Protein AF-A0AAU3DXF5-F1 (afdb_monomer_lite)

Sequence (104 aa):
MSRGSPRHRRPDEQLVEALVPTPLPVASPEPAPLPTLPAPAARSGDGVLFDVARPDAVGRVTARALLRALGWTPGLALHVDVVTGAILITPAADGAYVVGSREE

pLDDT: mean 78.21, std 16.46, range [35.78, 95.75]

Foldseek 3Di:
DDDDDDDDPDPDDDPPPPPDPDDDDDPDDDDDDDDDDPDPPPPPPPDDDDDDFDADPVRDTDDPVVCVSVVADWFFAWAWDDDDPDIDIDGDPPHPDTDHDDDD

Radius of gyration: 35.1 Å; chains: 1; bounding box: 36×97×60 Å

Structure (mmCIF, N/CA/C/O backbone):
data_AF-A0AAU3DXF5-F1
#
_entry.id   AF-A0AAU3DXF5-F1
#
loop_
_atom_site.group_PDB
_atom_site.id
_atom_site.type_symbol
_atom_site.label_atom_id
_atom_site.label_alt_id
_atom_site.label_comp_id
_atom_site.label_asym_id
_atom_site.label_entity_id
_atom_site.label_seq_id
_atom_site.pdbx_PDB_ins_code
_atom_site.Cartn_x
_atom_site.Cartn_y
_atom_site.Cartn_z
_atom_site.occupancy
_a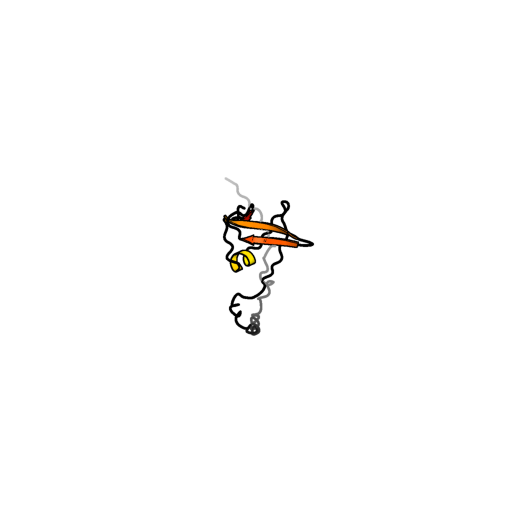tom_site.B_iso_or_equiv
_atom_site.auth_seq_id
_atom_site.auth_comp_id
_atom_site.auth_asym_id
_atom_site.auth_atom_id
_atom_site.pdbx_PDB_model_num
ATOM 1 N N . MET A 1 1 ? 23.115 82.810 44.454 1.00 39.12 1 MET A N 1
ATOM 2 C CA . MET A 1 1 ? 22.697 83.007 43.049 1.00 39.12 1 MET A CA 1
ATOM 3 C C . MET A 1 1 ? 21.654 81.940 42.728 1.00 39.12 1 MET A C 1
ATOM 5 O O . MET A 1 1 ? 21.869 80.790 43.073 1.00 39.12 1 MET A O 1
ATOM 9 N N . SER A 1 2 ? 20.499 82.360 42.207 1.00 43.28 2 SER A N 1
ATOM 10 C CA . SER A 1 2 ? 19.314 81.552 41.843 1.00 43.28 2 SER A CA 1
ATOM 11 C C . SER A 1 2 ? 19.686 80.461 40.803 1.00 43.28 2 SER A C 1
ATOM 13 O O . SER A 1 2 ? 20.616 80.692 40.038 1.00 43.28 2 SER A O 1
ATOM 15 N N . ARG A 1 3 ? 19.056 79.280 40.676 1.00 44.41 3 ARG A N 1
ATOM 16 C CA . ARG A 1 3 ? 17.657 79.024 40.271 1.00 44.41 3 ARG A CA 1
ATOM 17 C C . ARG A 1 3 ? 17.325 77.525 40.405 1.00 44.41 3 ARG A C 1
ATOM 19 O O . ARG A 1 3 ? 18.164 76.690 40.090 1.00 44.41 3 ARG A O 1
ATOM 26 N N . GLY A 1 4 ? 16.073 77.205 40.736 1.00 35.78 4 GLY A N 1
ATOM 27 C CA . GLY A 1 4 ? 15.506 75.857 40.620 1.00 35.78 4 GLY A CA 1
ATOM 28 C C . GLY A 1 4 ? 14.064 75.802 41.123 1.00 35.78 4 GLY A C 1
ATOM 29 O O . GLY A 1 4 ? 13.805 75.245 42.181 1.00 35.78 4 GLY A O 1
ATOM 30 N N . SER A 1 5 ? 13.136 76.458 40.420 1.00 53.75 5 SER A N 1
ATOM 31 C CA . SER A 1 5 ? 11.710 76.463 40.775 1.00 53.75 5 SER A CA 1
ATOM 32 C C . SER A 1 5 ? 11.064 75.072 40.634 1.00 53.75 5 SER A C 1
ATOM 34 O O . SER A 1 5 ? 11.461 74.304 39.756 1.00 53.75 5 SER A O 1
ATOM 36 N N . PRO A 1 6 ? 10.026 74.773 41.439 1.00 54.72 6 PRO A N 1
ATOM 37 C CA . PRO A 1 6 ? 9.328 73.491 41.467 1.00 54.72 6 PRO A CA 1
ATOM 38 C C . PRO A 1 6 ? 8.272 73.420 40.359 1.00 54.72 6 PRO A C 1
ATOM 40 O O . PRO A 1 6 ? 7.598 74.416 40.094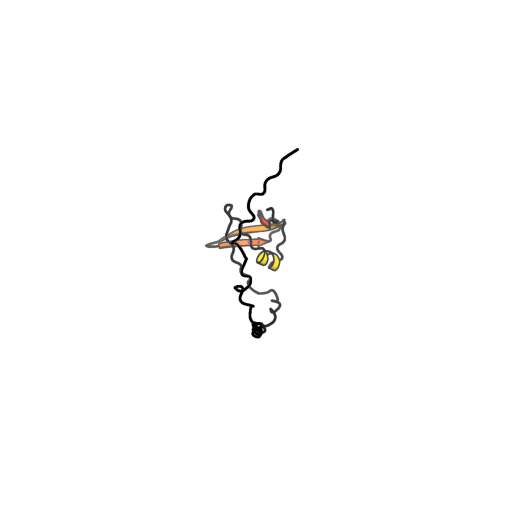 1.00 54.72 6 PRO A O 1
ATOM 43 N N . ARG A 1 7 ? 8.066 72.251 39.737 1.00 45.28 7 ARG A N 1
ATOM 44 C CA . ARG A 1 7 ? 6.880 72.002 38.898 1.00 45.28 7 ARG A CA 1
ATOM 45 C C . ARG A 1 7 ? 6.303 70.604 39.123 1.00 45.28 7 ARG A C 1
ATOM 47 O O . ARG A 1 7 ? 6.827 69.606 38.654 1.00 45.28 7 ARG A O 1
ATOM 54 N N . HIS A 1 8 ? 5.188 70.635 39.850 1.00 49.66 8 HIS A N 1
ATOM 55 C CA . HIS A 1 8 ? 4.000 69.789 39.754 1.00 49.66 8 HIS A CA 1
ATOM 56 C C . HIS A 1 8 ? 4.152 68.277 39.931 1.00 49.66 8 HIS A C 1
ATOM 58 O O . HIS A 1 8 ? 4.096 67.502 38.982 1.00 49.66 8 HIS A O 1
ATOM 64 N N . ARG A 1 9 ? 4.135 67.856 41.200 1.00 52.53 9 ARG A N 1
ATOM 65 C CA . ARG A 1 9 ? 3.511 66.584 41.576 1.00 52.53 9 ARG A CA 1
ATOM 66 C C . ARG A 1 9 ? 2.014 66.724 41.272 1.00 52.53 9 ARG A C 1
ATOM 68 O O . ARG A 1 9 ? 1.327 67.460 41.978 1.00 52.53 9 ARG A O 1
ATOM 75 N N . ARG A 1 10 ? 1.541 66.117 40.181 1.00 55.91 10 ARG A N 1
ATOM 76 C CA . ARG A 1 10 ? 0.102 65.963 39.936 1.00 55.91 10 ARG A CA 1
ATOM 77 C C . ARG A 1 10 ? -0.477 65.139 41.097 1.00 55.91 10 ARG A C 1
ATOM 79 O O . ARG A 1 10 ? 0.033 64.043 41.335 1.00 55.91 10 ARG A O 1
ATOM 86 N N . PRO A 1 11 ? -1.459 65.651 41.853 1.00 56.66 11 PRO A N 1
ATOM 87 C CA . PRO A 1 11 ? -2.398 64.773 42.533 1.00 56.66 11 PRO A CA 1
ATOM 88 C C . PRO A 1 11 ? -3.272 64.118 41.446 1.00 56.66 11 PRO A C 1
ATOM 90 O O . PRO A 1 11 ? -3.363 64.666 40.354 1.00 56.66 11 PRO A O 1
ATOM 93 N N . ASP A 1 12 ? -3.882 62.969 41.726 1.00 59.31 12 ASP A N 1
ATOM 94 C CA . ASP A 1 12 ? -5.010 62.382 40.961 1.00 59.31 12 ASP A CA 1
ATOM 95 C C . ASP A 1 12 ? -4.796 61.067 40.200 1.00 59.31 12 ASP A C 1
ATOM 97 O O . ASP A 1 12 ? -5.674 60.669 39.447 1.00 59.31 12 ASP A O 1
ATOM 101 N N . GLU A 1 13 ? -3.753 60.284 40.485 1.00 58.28 13 GLU A N 1
ATOM 102 C CA . GLU A 1 13 ? -3.781 58.847 40.152 1.00 58.28 13 GLU A CA 1
ATOM 103 C C . GLU A 1 13 ? -3.281 58.017 41.342 1.00 58.28 13 GLU A C 1
ATOM 105 O O . GLU A 1 13 ? -2.113 57.647 41.437 1.00 58.28 13 GLU A O 1
ATOM 110 N N . GLN A 1 14 ? -4.174 57.757 42.303 1.00 62.03 14 GLN A N 1
ATOM 111 C CA . GLN A 1 14 ? -3.991 56.661 43.256 1.00 62.03 14 GLN A CA 1
ATOM 112 C C . GLN A 1 14 ? -4.628 55.413 42.648 1.00 62.03 14 GLN A C 1
ATOM 114 O O . GLN A 1 14 ? -5.843 55.359 42.463 1.00 62.03 14 GLN A O 1
ATOM 119 N N . LEU A 1 15 ? -3.800 54.422 42.319 1.00 60.09 15 LEU A N 1
ATOM 120 C CA . LEU A 1 15 ? -4.256 53.103 41.902 1.00 60.09 15 LEU A CA 1
ATOM 121 C C . LEU A 1 15 ? -5.072 52.499 43.056 1.00 60.09 15 LEU A C 1
ATOM 123 O O . LEU A 1 15 ? -4.524 52.163 44.104 1.00 60.09 15 LEU A O 1
ATOM 127 N N . VAL A 1 16 ? -6.389 52.398 42.890 1.00 59.72 16 VAL A N 1
ATOM 128 C CA . VAL A 1 16 ? -7.245 51.690 43.843 1.00 59.72 16 VAL A CA 1
ATOM 129 C C . VAL A 1 16 ? -7.018 50.194 43.621 1.00 59.72 16 VAL A C 1
ATOM 131 O O . VAL A 1 16 ? -7.646 49.584 42.763 1.00 59.72 16 VAL A O 1
ATOM 134 N N . GLU A 1 17 ? -6.110 49.597 44.396 1.00 56.78 17 GLU A N 1
ATOM 135 C CA . GLU A 1 17 ? -5.846 48.143 44.409 1.00 56.78 17 GLU A CA 1
ATOM 136 C C . GLU A 1 17 ? -7.092 47.302 44.767 1.00 56.78 17 GLU A C 1
ATOM 138 O O . GLU A 1 17 ? -7.118 46.093 44.557 1.00 56.78 17 GLU A O 1
ATOM 143 N N . ALA A 1 18 ? -8.154 47.935 45.276 1.00 63.06 18 ALA A N 1
ATOM 144 C CA . ALA A 1 18 ? -9.328 47.283 45.851 1.00 63.06 18 ALA A CA 1
ATOM 145 C C . ALA A 1 18 ? -10.318 46.656 44.842 1.00 63.06 18 ALA A C 1
ATOM 147 O O . ALA A 1 18 ? -11.407 46.255 45.248 1.00 63.06 18 ALA A O 1
ATOM 148 N N . LEU A 1 19 ? -9.990 46.574 43.547 1.00 58.72 19 LEU A N 1
ATOM 149 C CA . LEU A 1 19 ? -10.907 46.065 42.513 1.00 58.72 19 LEU A CA 1
ATOM 150 C C . LEU A 1 19 ? -10.468 44.761 41.840 1.00 58.72 19 LEU A C 1
ATOM 152 O O . LEU A 1 19 ? -11.133 44.334 40.899 1.00 58.72 19 LEU A O 1
ATOM 156 N N . VAL A 1 20 ? -9.405 44.099 42.302 1.00 63.97 20 VAL A N 1
ATOM 157 C CA . VAL A 1 20 ? -9.108 42.732 41.845 1.00 63.97 20 VAL A CA 1
ATOM 158 C C . VAL A 1 20 ? -9.856 41.761 42.760 1.00 63.97 20 VAL A C 1
ATOM 160 O O . VAL A 1 20 ? -9.484 41.639 43.928 1.00 63.97 20 VAL A O 1
ATOM 163 N N . PRO A 1 21 ? -10.920 41.077 42.294 1.00 65.88 21 PRO A N 1
ATOM 164 C CA . PRO A 1 21 ? -11.601 40.085 43.110 1.00 65.88 21 PRO A CA 1
ATOM 165 C C . PRO A 1 21 ? -10.604 38.982 43.450 1.00 65.88 21 PRO A C 1
ATOM 167 O O . PRO A 1 21 ? -10.008 38.392 42.547 1.00 65.88 21 PRO A O 1
ATOM 170 N N . THR A 1 22 ? -10.418 38.698 44.737 1.00 72.56 22 THR A N 1
ATOM 171 C CA . THR A 1 22 ? -9.636 37.539 45.167 1.00 72.56 22 THR A CA 1
ATOM 172 C C . THR A 1 22 ? -10.286 36.291 44.569 1.00 72.56 22 THR A C 1
ATOM 174 O O . THR A 1 22 ? -11.451 36.023 44.882 1.00 72.56 22 THR A O 1
ATOM 177 N N . PRO A 1 23 ? -9.595 35.533 43.698 1.00 66.81 23 PRO A N 1
ATOM 178 C CA . PRO A 1 23 ? -10.159 34.314 43.146 1.00 66.81 23 PRO A CA 1
ATOM 179 C C . PRO A 1 23 ? -10.467 33.361 44.301 1.00 66.81 23 PRO A C 1
ATOM 181 O O . PRO A 1 23 ? -9.587 33.005 45.087 1.00 66.81 23 PRO A O 1
ATOM 184 N N . LEU A 1 24 ? -11.741 32.987 44.429 1.00 76.38 24 LEU A N 1
ATOM 185 C CA . LEU A 1 24 ? -12.156 31.979 45.392 1.00 76.38 24 LEU A CA 1
ATOM 186 C C . LEU A 1 24 ? -11.488 30.649 45.015 1.00 76.38 24 LEU A C 1
ATOM 188 O O . LEU A 1 24 ? -11.419 30.334 43.824 1.00 76.38 24 LEU A O 1
ATOM 192 N N . PRO A 1 25 ? -11.009 29.855 45.988 1.00 74.62 25 PRO A N 1
ATOM 193 C CA . PRO A 1 25 ? -10.466 28.536 45.705 1.00 74.62 25 PRO A CA 1
ATOM 194 C C . PRO A 1 25 ? -11.558 27.668 45.070 1.00 74.62 25 PRO A C 1
ATOM 196 O O . PRO A 1 25 ? -12.486 27.228 45.745 1.00 74.62 25 PRO A O 1
ATOM 199 N N . VAL A 1 26 ? -11.470 27.439 43.761 1.00 73.75 26 VAL A N 1
ATOM 200 C CA . VAL A 1 26 ? -12.313 26.459 43.075 1.00 73.75 26 VAL A CA 1
ATOM 201 C C . VAL A 1 26 ? -11.594 25.122 43.185 1.00 73.75 26 VAL A C 1
ATOM 203 O O . VAL A 1 26 ? -10.466 24.983 42.710 1.00 73.75 26 VAL A O 1
ATOM 206 N N . ALA A 1 27 ? -12.216 24.145 43.846 1.00 77.94 27 ALA A N 1
ATOM 207 C CA . ALA A 1 27 ? -11.700 22.782 43.850 1.00 77.94 27 ALA A CA 1
ATOM 208 C C . ALA A 1 27 ? -11.612 22.287 42.399 1.00 77.94 27 ALA A C 1
ATOM 210 O O . ALA A 1 27 ? -12.581 22.408 41.646 1.00 77.94 27 ALA A O 1
ATOM 211 N N . SER A 1 28 ? -10.455 21.752 41.995 1.00 79.50 28 SER A N 1
ATOM 212 C CA . SER A 1 28 ? -10.361 21.091 40.691 1.00 79.50 28 SER A CA 1
ATOM 213 C C . SER A 1 28 ? -11.339 19.916 40.669 1.00 79.50 28 SER A C 1
ATOM 215 O O . SER A 1 28 ? -11.325 19.122 41.613 1.00 79.50 28 SER A O 1
ATOM 217 N N . PRO A 1 29 ? -12.190 19.797 39.635 1.00 79.75 29 PRO A N 1
ATOM 218 C CA . PRO A 1 29 ? -13.070 18.648 39.508 1.00 79.75 29 PRO A CA 1
ATOM 219 C C . PRO A 1 29 ? -12.231 17.371 39.407 1.00 79.75 29 PRO A C 1
ATOM 221 O O . PRO A 1 29 ? -11.207 17.342 38.719 1.00 79.75 29 PRO A O 1
ATOM 224 N N . GLU A 1 30 ? -12.661 16.323 40.107 1.00 84.12 30 GLU A N 1
ATOM 225 C CA . GLU A 1 30 ? -12.015 15.016 40.034 1.00 84.12 30 GLU A CA 1
ATOM 226 C C . GLU A 1 30 ? -12.131 14.467 38.599 1.00 84.12 30 GLU A C 1
ATOM 228 O O . GLU A 1 30 ? -13.231 14.475 38.031 1.00 84.12 30 GLU A O 1
ATOM 233 N N . PRO A 1 31 ? -11.023 14.025 37.973 1.00 82.00 31 PRO A N 1
ATOM 234 C CA . PRO A 1 31 ? -11.069 13.436 36.643 1.00 82.00 31 PRO A CA 1
ATOM 235 C C . PRO A 1 31 ? -11.986 12.211 36.627 1.00 82.00 31 PRO A C 1
ATOM 237 O O . PRO A 1 31 ? -11.816 11.290 37.423 1.00 82.00 31 PRO A O 1
ATOM 240 N N . ALA A 1 32 ? -12.942 12.178 35.696 1.00 86.69 32 ALA A N 1
ATOM 241 C CA . ALA A 1 32 ? -13.793 11.008 35.518 1.00 86.69 32 ALA A CA 1
ATOM 242 C C . ALA A 1 32 ? -12.938 9.773 35.161 1.00 86.69 32 ALA A C 1
ATOM 244 O O . ALA A 1 32 ? -11.998 9.891 34.365 1.00 86.69 32 ALA A O 1
ATOM 245 N N . PRO A 1 33 ? -13.255 8.586 35.708 1.00 86.12 33 PRO A N 1
ATOM 246 C CA . PRO A 1 33 ? -12.519 7.370 35.397 1.00 86.12 33 PRO A CA 1
ATOM 247 C C . PRO A 1 33 ? -12.637 7.046 33.905 1.00 86.12 33 PRO A C 1
ATOM 249 O O . PRO A 1 33 ? -13.735 6.936 33.356 1.00 86.12 33 PRO A O 1
ATOM 252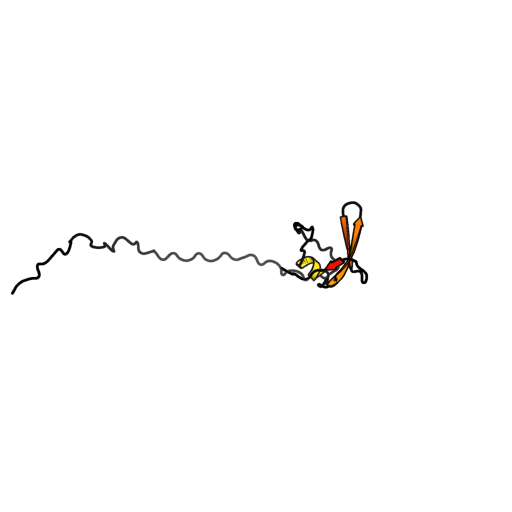 N N . LEU A 1 34 ? -11.488 6.896 33.243 1.00 87.75 34 LEU A N 1
ATOM 253 C CA . LEU A 1 34 ? -11.428 6.494 31.842 1.00 87.75 34 LEU A CA 1
ATOM 254 C C . LEU A 1 34 ? -11.770 5.002 31.716 1.00 87.75 34 LEU A C 1
ATOM 256 O O . LEU A 1 34 ? -11.271 4.198 32.508 1.00 87.75 34 LEU A O 1
ATOM 260 N N . PRO A 1 35 ? -12.579 4.597 30.722 1.00 86.00 35 PRO A N 1
ATOM 261 C CA . PRO A 1 35 ? -12.823 3.187 30.471 1.00 86.00 35 PRO A CA 1
ATOM 262 C C . PRO A 1 35 ? -11.520 2.499 30.052 1.00 86.00 35 PRO A C 1
ATOM 264 O O . PRO A 1 35 ? -10.810 2.962 29.156 1.00 86.00 35 PRO A O 1
ATOM 267 N N . THR A 1 36 ? -11.219 1.364 30.680 1.00 85.81 36 THR A N 1
ATOM 268 C CA . THR A 1 36 ? -10.086 0.525 30.287 1.00 85.81 36 THR A CA 1
ATOM 269 C C . THR A 1 36 ? -10.395 -0.125 28.945 1.00 85.81 36 THR A C 1
ATOM 271 O O . THR A 1 36 ? -11.241 -1.015 28.853 1.00 85.81 36 THR A O 1
ATOM 274 N N . LEU A 1 37 ? -9.708 0.317 27.892 1.00 82.50 37 LEU A N 1
ATOM 275 C CA . LEU A 1 37 ? -9.755 -0.359 26.602 1.00 82.50 37 LEU A CA 1
ATOM 276 C C . LEU A 1 37 ? -9.008 -1.699 26.698 1.00 82.50 37 LEU A C 1
ATOM 278 O O . LEU A 1 37 ? -7.961 -1.765 27.349 1.00 82.50 37 LEU A O 1
ATOM 282 N N . PRO A 1 38 ? -9.509 -2.767 26.053 1.00 81.75 38 PRO A N 1
ATOM 283 C CA . PRO A 1 38 ? -8.777 -4.022 25.975 1.00 81.75 38 PRO A CA 1
ATOM 284 C C . PRO A 1 38 ? -7.416 -3.790 25.314 1.00 81.75 38 PRO A C 1
ATOM 286 O O . PRO A 1 38 ? -7.291 -2.997 24.376 1.00 81.75 38 PRO A O 1
ATOM 289 N N . ALA A 1 39 ? -6.394 -4.493 25.807 1.00 79.19 39 ALA A N 1
ATOM 290 C CA . ALA A 1 39 ? -5.068 -4.443 25.210 1.00 79.19 39 ALA A CA 1
ATOM 291 C C . ALA A 1 39 ? -5.167 -4.794 23.713 1.00 79.19 39 ALA A C 1
ATOM 293 O O . ALA A 1 39 ? -5.875 -5.747 23.364 1.00 79.19 39 ALA A O 1
ATOM 294 N N . PRO A 1 40 ? -4.483 -4.057 22.820 1.00 71.75 40 PRO A N 1
ATOM 295 C CA . PRO A 1 40 ? -4.454 -4.401 21.408 1.00 71.75 40 PRO A CA 1
ATOM 296 C C . PRO A 1 40 ? -3.963 -5.840 21.255 1.00 71.75 40 PRO A C 1
ATOM 298 O O . PRO A 1 40 ? -2.841 -6.161 21.646 1.00 71.75 40 PRO A O 1
ATOM 301 N N . ALA A 1 41 ? -4.805 -6.718 20.710 1.00 72.19 41 ALA A N 1
ATOM 302 C CA . ALA A 1 41 ? -4.387 -8.079 20.417 1.00 72.19 41 ALA A CA 1
ATOM 303 C C . ALA A 1 41 ? -3.229 -8.028 19.411 1.00 72.19 41 ALA A C 1
ATOM 305 O O . ALA A 1 41 ? -3.335 -7.373 18.369 1.00 72.19 41 ALA A O 1
ATOM 306 N N . ALA A 1 42 ? -2.130 -8.722 19.716 1.00 61.31 42 ALA A N 1
ATOM 307 C CA . ALA A 1 42 ? -1.073 -8.964 18.748 1.00 61.31 42 ALA A CA 1
ATOM 308 C C . ALA A 1 42 ? -1.688 -9.747 17.580 1.00 61.31 42 ALA A C 1
ATOM 310 O O . ALA A 1 42 ? -2.029 -10.923 17.711 1.00 61.31 42 ALA A O 1
ATOM 311 N N . ARG A 1 43 ? -1.908 -9.070 16.451 1.00 61.22 43 ARG A N 1
ATOM 312 C CA . ARG A 1 43 ? -2.429 -9.701 15.239 1.00 61.22 43 ARG A CA 1
ATOM 313 C C . ARG A 1 43 ? -1.336 -10.618 14.696 1.00 61.22 43 ARG A C 1
ATOM 315 O O . ARG A 1 43 ? -0.373 -10.135 14.110 1.00 61.22 43 ARG A O 1
ATOM 322 N N . SER A 1 44 ? -1.465 -11.922 14.935 1.00 58.00 44 SER A N 1
ATOM 323 C CA . SER A 1 44 ? -0.675 -12.923 14.213 1.00 58.00 44 SER A CA 1
ATOM 324 C C . SER A 1 44 ? -1.063 -12.867 12.733 1.00 58.00 44 SER A C 1
ATOM 326 O O . SER A 1 44 ? -2.243 -12.771 12.391 1.00 58.00 44 SER A O 1
ATOM 328 N N . GLY A 1 45 ? -0.045 -12.776 11.884 1.00 62.00 45 GLY A N 1
ATOM 329 C CA . GLY A 1 45 ? -0.128 -12.222 10.537 1.00 62.00 45 GLY A CA 1
ATOM 330 C C . GLY A 1 45 ? -0.576 -13.193 9.455 1.00 62.00 45 GLY A C 1
ATOM 331 O O . GLY A 1 45 ? 0.243 -13.555 8.628 1.00 62.00 45 GLY A O 1
ATOM 332 N N . ASP A 1 46 ? -1.875 -13.493 9.413 1.00 62.06 46 ASP A N 1
ATOM 333 C CA . ASP A 1 46 ? -2.553 -14.087 8.239 1.00 62.06 46 ASP A CA 1
ATOM 334 C C . ASP A 1 46 ? -3.764 -13.244 7.775 1.00 62.06 46 ASP A C 1
ATOM 336 O O . ASP A 1 46 ? -4.600 -13.675 6.982 1.00 62.06 46 ASP A O 1
ATOM 340 N N . GLY A 1 47 ? -3.902 -12.024 8.301 1.00 73.25 47 GLY A N 1
ATOM 341 C CA . GLY A 1 47 ? -5.015 -11.127 7.994 1.00 73.25 47 GLY A CA 1
ATOM 342 C C . GLY A 1 47 ? -4.742 -10.202 6.807 1.00 73.25 47 GLY A C 1
ATOM 343 O O . GLY A 1 47 ? -3.610 -9.793 6.561 1.00 73.25 47 GLY A O 1
ATOM 344 N N . VAL A 1 48 ? -5.808 -9.794 6.117 1.00 82.44 48 VAL A N 1
ATOM 345 C CA . VAL A 1 48 ? -5.744 -8.720 5.116 1.00 82.44 48 VAL A CA 1
ATOM 346 C C . VAL A 1 48 ? -5.489 -7.387 5.820 1.00 82.44 48 VAL A C 1
ATOM 348 O O . VAL A 1 48 ? -6.226 -6.999 6.729 1.00 82.44 48 VAL A O 1
ATOM 351 N N . LEU A 1 49 ? -4.450 -6.675 5.387 1.00 86.56 49 LEU A N 1
ATOM 352 C CA . LEU A 1 49 ? -4.143 -5.320 5.834 1.00 86.56 49 LEU A CA 1
ATOM 353 C C . LEU A 1 49 ? -4.628 -4.320 4.784 1.00 86.56 49 LEU A C 1
ATOM 355 O O . LEU A 1 49 ? -4.392 -4.507 3.594 1.00 86.56 49 LEU A O 1
ATOM 359 N N . PHE A 1 50 ? -5.275 -3.246 5.228 1.00 89.38 50 PHE A N 1
ATOM 360 C CA . PHE A 1 50 ? -5.675 -2.138 4.366 1.00 89.38 50 PHE A CA 1
ATOM 361 C C . PHE A 1 50 ? -5.206 -0.815 4.969 1.00 89.38 50 PHE A C 1
ATOM 363 O O . PHE A 1 50 ? -5.130 -0.663 6.189 1.00 89.38 50 PHE A O 1
ATOM 370 N N . ASP A 1 51 ? -4.887 0.132 4.097 1.00 90.50 51 ASP A N 1
ATOM 371 C CA . ASP A 1 51 ? -4.523 1.503 4.439 1.00 90.50 51 ASP A CA 1
ATOM 372 C C . ASP A 1 51 ? -5.143 2.432 3.390 1.00 90.50 51 ASP A C 1
ATOM 374 O O . ASP A 1 51 ? -5.486 1.995 2.286 1.00 90.50 51 ASP A O 1
ATOM 378 N N . VAL A 1 52 ? -5.305 3.705 3.731 1.00 92.06 52 VAL A N 1
ATOM 379 C CA . VAL A 1 52 ? -5.827 4.725 2.821 1.00 92.06 52 VAL A CA 1
ATOM 380 C C . VAL A 1 52 ? -4.848 5.881 2.805 1.00 92.06 52 VAL A C 1
ATOM 382 O O . VAL A 1 52 ? -4.612 6.537 3.816 1.00 92.06 52 VAL A O 1
ATOM 385 N N . ALA A 1 53 ? -4.305 6.158 1.628 1.00 89.44 53 ALA A N 1
ATOM 386 C CA . ALA A 1 53 ? -3.379 7.252 1.420 1.00 89.44 53 ALA A CA 1
ATOM 387 C C . ALA A 1 53 ? -3.763 8.030 0.164 1.00 89.44 53 ALA A C 1
ATOM 389 O O . ALA A 1 53 ? -4.341 7.496 -0.784 1.00 89.44 53 ALA A O 1
ATOM 390 N N . ARG A 1 54 ? -3.438 9.321 0.172 1.00 91.75 54 ARG A N 1
ATOM 391 C CA . ARG A 1 54 ? -3.630 10.193 -0.980 1.00 91.75 54 ARG A CA 1
ATOM 392 C C . ARG A 1 54 ? -2.369 10.146 -1.849 1.00 91.75 54 ARG A C 1
ATOM 394 O O . ARG A 1 54 ? -1.289 10.371 -1.301 1.00 91.75 54 ARG A O 1
ATOM 401 N N . PRO A 1 55 ? -2.487 9.898 -3.163 1.00 91.38 55 PRO A N 1
ATOM 402 C CA . PRO A 1 55 ? -1.351 10.036 -4.057 1.00 91.38 55 PRO A CA 1
ATOM 403 C C . PRO A 1 55 ? -0.883 11.495 -4.119 1.00 91.38 55 PRO A C 1
ATOM 405 O O . PRO A 1 55 ? -1.701 12.423 -4.099 1.00 91.38 55 PRO A O 1
ATOM 408 N N . ASP A 1 56 ? 0.431 11.696 -4.179 1.00 90.25 56 ASP A N 1
ATOM 409 C CA . ASP A 1 56 ? 1.023 13.013 -4.406 1.00 90.25 56 ASP A CA 1
ATOM 410 C C . ASP A 1 56 ? 0.851 13.479 -5.867 1.00 90.25 56 ASP A C 1
ATOM 412 O O . ASP A 1 56 ? 0.265 12.788 -6.703 1.00 90.25 56 ASP A O 1
ATOM 416 N N . ALA A 1 57 ? 1.353 14.675 -6.186 1.00 91.50 57 ALA A N 1
ATOM 417 C CA . ALA A 1 57 ? 1.250 15.254 -7.530 1.00 91.50 57 ALA A CA 1
ATOM 418 C C . ALA A 1 57 ? 1.965 14.429 -8.618 1.00 91.50 57 ALA A C 1
ATOM 420 O O . ALA A 1 57 ? 1.669 14.591 -9.800 1.00 91.50 57 ALA A O 1
ATOM 421 N N . VAL A 1 58 ? 2.895 13.555 -8.226 1.00 88.56 58 VAL A N 1
ATOM 422 C CA . VAL A 1 58 ? 3.669 12.678 -9.113 1.00 88.56 58 VAL A CA 1
ATOM 423 C C . VAL A 1 58 ? 3.096 11.248 -9.098 1.00 88.56 58 VAL A C 1
ATOM 425 O O . VAL A 1 58 ? 3.628 10.354 -9.750 1.00 88.56 58 VAL A O 1
ATOM 428 N N . GLY A 1 59 ? 1.986 11.016 -8.388 1.00 87.44 59 GLY A N 1
ATOM 429 C CA . GLY A 1 59 ? 1.296 9.730 -8.313 1.00 87.44 59 GLY A CA 1
ATOM 430 C C . GLY A 1 59 ? 1.878 8.746 -7.294 1.00 87.44 59 GLY A C 1
ATOM 431 O O . GLY A 1 59 ? 1.487 7.578 -7.300 1.00 87.44 59 GLY A O 1
ATOM 432 N N . ARG A 1 60 ? 2.790 9.169 -6.408 1.00 89.00 60 ARG A N 1
ATOM 433 C CA . ARG A 1 60 ? 3.348 8.293 -5.363 1.00 89.00 60 ARG A CA 1
ATOM 434 C C . ARG A 1 60 ? 2.393 8.188 -4.184 1.00 89.00 60 ARG A C 1
ATOM 436 O O . ARG A 1 60 ? 1.762 9.165 -3.792 1.00 89.00 60 ARG A O 1
ATOM 443 N N . VAL A 1 61 ? 2.333 7.007 -3.574 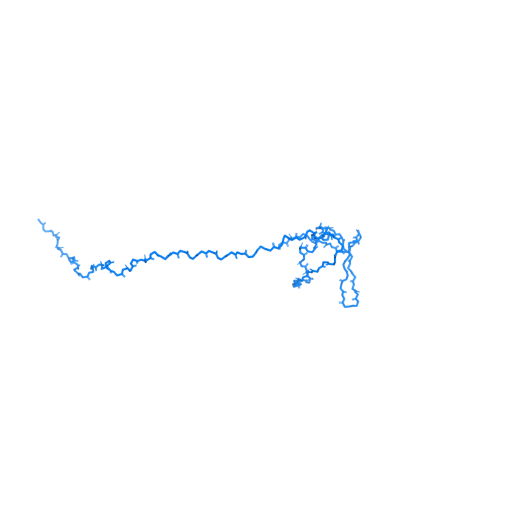1.00 88.75 61 VAL A N 1
ATOM 444 C CA . VAL A 1 61 ? 1.482 6.726 -2.412 1.00 88.75 61 VAL A CA 1
ATOM 445 C C . VAL A 1 61 ? 2.354 6.398 -1.204 1.00 88.75 61 VAL A C 1
ATOM 447 O O . VAL A 1 61 ? 3.176 5.484 -1.247 1.00 88.75 61 VAL A O 1
ATOM 450 N N . THR A 1 62 ? 2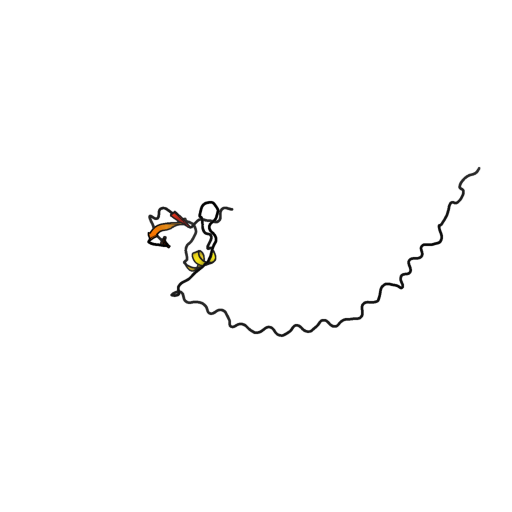.151 7.122 -0.103 1.00 88.94 62 THR A N 1
ATOM 451 C CA . THR A 1 62 ? 2.882 6.897 1.151 1.00 88.94 62 THR A CA 1
ATOM 452 C C . THR A 1 62 ? 2.031 6.078 2.120 1.00 88.94 62 THR A C 1
ATOM 454 O O . THR A 1 62 ? 1.103 6.610 2.717 1.00 88.94 62 THR A O 1
ATOM 457 N N . ALA A 1 63 ? 2.376 4.801 2.322 1.00 89.06 63 ALA A N 1
ATOM 458 C CA . ALA A 1 63 ? 1.661 3.871 3.212 1.00 89.06 63 ALA A CA 1
ATOM 459 C C . ALA A 1 63 ? 2.617 3.223 4.236 1.00 89.06 63 ALA A C 1
ATOM 461 O O . ALA A 1 63 ? 2.843 2.012 4.263 1.00 89.06 63 ALA A O 1
ATOM 462 N N . ARG A 1 64 ? 3.265 4.049 5.070 1.00 87.12 64 ARG A N 1
ATOM 463 C CA . ARG A 1 64 ? 4.393 3.620 5.925 1.00 87.12 64 ARG A CA 1
ATOM 464 C C . ARG A 1 64 ? 4.026 2.524 6.932 1.00 87.12 64 ARG A C 1
ATOM 466 O O . ARG A 1 64 ? 4.880 1.712 7.287 1.00 87.12 64 ARG A O 1
ATOM 473 N N . ALA A 1 65 ? 2.807 2.545 7.467 1.00 86.62 65 ALA A N 1
ATOM 474 C CA . ALA A 1 65 ? 2.356 1.525 8.411 1.00 86.62 65 ALA A CA 1
ATOM 475 C C . ALA A 1 65 ? 2.170 0.176 7.702 1.00 86.62 65 ALA A C 1
ATOM 477 O O . ALA A 1 65 ? 2.701 -0.829 8.172 1.00 86.62 65 ALA A O 1
ATOM 478 N N . LEU A 1 66 ? 1.512 0.188 6.539 1.00 90.12 66 LEU A N 1
ATOM 479 C CA . LEU A 1 66 ? 1.265 -0.998 5.725 1.00 90.12 66 LEU A CA 1
ATOM 480 C C . LEU A 1 66 ? 2.562 -1.635 5.219 1.00 90.12 66 LEU A C 1
ATOM 482 O O . LEU A 1 66 ? 2.783 -2.820 5.443 1.00 90.12 66 LEU A O 1
ATOM 486 N N . LEU A 1 67 ? 3.460 -0.846 4.622 1.00 90.31 67 LEU A N 1
ATOM 487 C CA . LEU A 1 67 ? 4.737 -1.354 4.109 1.00 90.31 67 LEU A CA 1
ATOM 488 C C . LEU A 1 67 ? 5.585 -1.995 5.216 1.00 90.31 67 LEU A C 1
ATOM 490 O O . LEU A 1 67 ? 6.155 -3.063 5.017 1.00 90.31 67 LEU A O 1
ATOM 494 N N . ARG A 1 68 ? 5.613 -1.400 6.419 1.00 88.31 68 ARG A N 1
ATOM 495 C CA . ARG A 1 68 ? 6.310 -1.997 7.570 1.00 88.31 68 ARG A CA 1
ATOM 496 C C . ARG A 1 68 ? 5.672 -3.298 8.036 1.00 88.31 68 ARG A C 1
ATOM 498 O O . ARG A 1 68 ? 6.401 -4.229 8.354 1.00 88.31 68 ARG A O 1
ATOM 505 N N . ALA A 1 69 ? 4.344 -3.365 8.074 1.00 88.31 69 ALA A N 1
ATOM 506 C CA . ALA A 1 69 ? 3.631 -4.579 8.457 1.00 88.31 69 ALA A CA 1
ATOM 507 C C . ALA A 1 69 ? 3.825 -5.716 7.438 1.00 88.31 69 ALA A C 1
ATOM 509 O O . ALA A 1 69 ? 3.892 -6.875 7.832 1.00 88.31 69 ALA A O 1
ATOM 510 N N . LEU A 1 70 ? 3.987 -5.383 6.153 1.00 88.81 70 LEU A N 1
ATOM 511 C CA . LEU A 1 70 ? 4.341 -6.330 5.091 1.00 88.81 70 LEU A CA 1
ATOM 512 C C . LEU A 1 70 ? 5.833 -6.712 5.080 1.00 88.81 70 LEU A C 1
ATOM 514 O O . LEU A 1 70 ? 6.239 -7.562 4.292 1.00 88.81 70 LEU A O 1
ATOM 518 N N . GLY A 1 71 ? 6.669 -6.081 5.912 1.00 90.56 71 GLY A N 1
ATOM 519 C CA . GLY A 1 71 ? 8.122 -6.276 5.899 1.00 90.56 71 GLY A CA 1
ATOM 520 C C . GLY A 1 71 ? 8.818 -5.679 4.672 1.00 90.56 71 GLY A C 1
ATOM 521 O O . GLY A 1 71 ? 9.958 -6.030 4.379 1.00 90.56 71 GLY A O 1
ATOM 522 N N . TRP A 1 72 ? 8.154 -4.781 3.942 1.00 91.88 72 TRP A N 1
ATOM 523 C CA . TRP A 1 72 ? 8.693 -4.161 2.736 1.00 91.88 72 TRP A CA 1
ATOM 524 C C . TRP A 1 72 ? 9.598 -2.989 3.107 1.00 91.88 72 TRP A C 1
ATOM 526 O O . TRP A 1 72 ? 9.142 -1.913 3.505 1.00 91.88 72 TRP A O 1
ATOM 536 N N . THR A 1 73 ? 10.903 -3.215 3.005 1.00 90.50 73 THR A N 1
ATOM 537 C CA . THR A 1 73 ? 11.933 -2.227 3.330 1.00 90.50 73 THR A CA 1
ATOM 538 C C . THR A 1 73 ? 12.284 -1.356 2.123 1.00 90.50 73 THR A C 1
ATOM 540 O O . THR A 1 73 ? 12.147 -1.811 0.987 1.00 90.50 73 THR A O 1
ATOM 543 N N . PRO A 1 74 ? 12.793 -0.127 2.333 1.00 91.50 74 PRO A N 1
ATOM 544 C CA . PRO A 1 74 ? 13.374 0.670 1.257 1.00 91.50 74 PRO A CA 1
ATOM 545 C C . PRO A 1 74 ? 14.394 -0.128 0.435 1.00 91.50 74 PRO A C 1
ATOM 547 O O . PRO A 1 74 ? 15.179 -0.894 0.995 1.00 91.50 74 PRO A O 1
ATOM 550 N N . GLY A 1 75 ? 14.366 0.043 -0.885 1.00 91.56 75 GLY A N 1
ATOM 551 C CA . GLY A 1 75 ? 15.191 -0.703 -1.836 1.00 91.56 75 GLY A CA 1
ATOM 552 C C . GLY A 1 75 ? 14.625 -2.065 -2.248 1.00 91.56 75 GLY A C 1
ATOM 553 O O . GLY A 1 75 ? 15.156 -2.665 -3.178 1.00 91.56 75 GLY A O 1
ATOM 554 N N . LEU A 1 76 ? 13.547 -2.551 -1.618 1.00 93.19 76 LEU A N 1
ATOM 555 C CA . LEU A 1 76 ? 12.860 -3.756 -2.082 1.00 93.19 76 LEU A CA 1
ATOM 556 C C . LEU A 1 76 ? 12.301 -3.518 -3.489 1.00 93.19 76 LEU A C 1
ATOM 558 O O . LEU A 1 76 ? 11.528 -2.580 -3.693 1.00 93.19 76 LEU A O 1
ATOM 562 N N . ALA A 1 77 ? 12.681 -4.378 -4.430 1.00 94.19 77 ALA A N 1
ATOM 563 C CA . ALA A 1 77 ? 12.195 -4.332 -5.799 1.00 94.19 77 ALA A CA 1
ATOM 564 C C . ALA A 1 77 ? 10.753 -4.862 -5.899 1.00 94.19 77 ALA A C 1
ATOM 566 O O . ALA A 1 77 ? 10.360 -5.828 -5.236 1.00 94.19 77 ALA A O 1
ATOM 567 N N . LEU A 1 78 ? 9.953 -4.173 -6.708 1.00 93.94 78 LEU A N 1
ATOM 568 C CA . LEU A 1 78 ? 8.519 -4.351 -6.865 1.00 93.94 78 LEU A CA 1
ATOM 569 C C . LEU A 1 78 ? 8.174 -4.546 -8.340 1.00 93.94 78 LEU A C 1
ATOM 571 O O . LEU A 1 78 ? 8.603 -3.777 -9.208 1.00 93.94 78 LEU A O 1
ATOM 575 N N . HIS A 1 79 ? 7.338 -5.541 -8.599 1.00 95.56 79 HIS A N 1
ATOM 576 C CA . HIS A 1 79 ? 6.589 -5.647 -9.838 1.00 95.56 79 HIS A CA 1
ATOM 577 C C . HIS A 1 79 ? 5.251 -4.925 -9.680 1.00 95.56 79 HIS A C 1
ATOM 579 O O . HIS A 1 79 ? 4.652 -4.945 -8.600 1.00 95.56 79 HIS A O 1
ATOM 585 N N . VAL A 1 80 ? 4.812 -4.257 -10.744 1.00 93.69 80 VAL A N 1
ATOM 586 C CA . VAL A 1 80 ? 3.567 -3.493 -10.763 1.00 93.69 80 VAL A CA 1
ATOM 587 C C . VAL A 1 80 ? 2.785 -3.899 -11.997 1.00 93.69 80 VAL A C 1
ATOM 589 O O . VAL A 1 80 ? 3.210 -3.618 -13.115 1.00 93.69 80 VAL A O 1
ATOM 592 N N . ASP A 1 81 ? 1.627 -4.504 -11.765 1.00 95.56 81 ASP A N 1
ATOM 593 C CA . ASP A 1 81 ? 0.692 -4.912 -12.803 1.00 95.56 81 ASP A CA 1
ATOM 594 C C . ASP A 1 81 ? -0.590 -4.093 -12.719 1.00 95.56 81 ASP A C 1
ATOM 596 O O . ASP A 1 81 ? -1.145 -3.859 -11.641 1.00 95.56 81 ASP A O 1
ATOM 600 N N . VAL A 1 82 ? -1.107 -3.690 -13.877 1.00 95.75 82 VAL A N 1
ATOM 601 C CA . VAL A 1 82 ? -2.432 -3.077 -13.972 1.00 95.75 82 VAL A CA 1
ATOM 602 C C . VAL A 1 82 ? -3.430 -4.163 -14.338 1.00 95.75 82 VAL A C 1
ATOM 604 O O . VAL A 1 82 ? -3.399 -4.715 -15.437 1.00 95.75 82 VAL A O 1
ATOM 607 N N . VAL A 1 83 ? -4.341 -4.442 -13.414 1.00 95.62 83 VAL A N 1
ATOM 608 C CA . VAL A 1 83 ? -5.475 -5.339 -13.632 1.00 95.62 83 VAL A CA 1
ATOM 609 C C . VAL A 1 83 ? -6.758 -4.520 -13.746 1.00 95.62 83 VAL A C 1
ATOM 611 O O . VAL A 1 83 ? -6.776 -3.307 -13.522 1.00 95.62 83 VAL A O 1
ATOM 614 N N . THR A 1 84 ? -7.866 -5.159 -14.115 1.00 95.19 84 THR A N 1
ATOM 615 C CA . THR A 1 84 ? -9.144 -4.460 -14.275 1.00 95.19 84 THR A CA 1
ATOM 616 C C . THR A 1 84 ? -9.592 -3.824 -12.955 1.00 95.19 84 THR A C 1
ATOM 618 O O . THR A 1 84 ? -10.064 -4.507 -12.051 1.00 95.19 84 THR A O 1
ATOM 621 N N . GLY A 1 85 ? -9.450 -2.499 -12.860 1.00 93.62 85 GLY A N 1
ATOM 622 C CA . GLY A 1 85 ? -9.888 -1.699 -11.713 1.00 93.62 85 GLY A CA 1
ATOM 623 C C . GLY A 1 85 ? -8.907 -1.625 -10.539 1.00 93.62 85 GLY A C 1
ATOM 624 O O . GLY A 1 85 ? -9.267 -1.045 -9.517 1.00 93.62 85 GLY A O 1
ATOM 625 N N . ALA A 1 86 ? -7.692 -2.173 -10.655 1.00 94.12 86 ALA A N 1
ATOM 626 C CA . ALA A 1 86 ? -6.702 -2.118 -9.579 1.00 94.12 86 ALA A CA 1
ATOM 627 C C . ALA A 1 86 ? -5.256 -2.142 -10.093 1.00 94.12 86 ALA A C 1
ATOM 629 O O . ALA A 1 86 ? -4.971 -2.570 -11.210 1.00 94.12 86 ALA A O 1
ATOM 630 N N . ILE A 1 87 ? -4.342 -1.701 -9.230 1.00 93.62 87 ILE A N 1
ATOM 631 C CA . ILE A 1 87 ? -2.900 -1.862 -9.408 1.00 93.62 87 ILE A CA 1
ATOM 632 C C . ILE A 1 87 ? -2.452 -2.938 -8.424 1.00 93.62 87 ILE A C 1
ATOM 634 O O . ILE A 1 87 ? -2.614 -2.773 -7.212 1.00 93.62 87 ILE A O 1
ATOM 638 N N . LEU A 1 88 ? -1.917 -4.038 -8.943 1.00 94.62 88 LEU A N 1
ATOM 639 C CA . LEU A 1 88 ? -1.314 -5.092 -8.144 1.00 94.62 88 LEU A CA 1
ATOM 640 C C . LEU A 1 88 ? 0.176 -4.793 -7.989 1.00 94.62 88 LEU A C 1
ATOM 642 O O . LEU A 1 88 ? 0.874 -4.547 -8.968 1.00 94.62 88 LEU A O 1
ATOM 646 N N . ILE A 1 89 ? 0.652 -4.806 -6.748 1.00 94.06 89 ILE A N 1
ATOM 647 C CA . ILE A 1 89 ? 2.055 -4.566 -6.416 1.00 94.06 89 ILE A CA 1
ATOM 648 C C . ILE A 1 89 ? 2.555 -5.785 -5.654 1.00 94.06 89 ILE A C 1
ATOM 650 O O . ILE A 1 89 ? 1.952 -6.170 -4.650 1.00 94.06 89 ILE A O 1
ATOM 654 N N . THR A 1 90 ? 3.650 -6.386 -6.113 1.00 94.38 90 THR A N 1
ATOM 655 C CA . THR A 1 90 ? 4.240 -7.581 -5.492 1.00 94.38 90 THR A CA 1
ATOM 656 C C . THR A 1 90 ? 5.758 -7.456 -5.383 1.00 94.38 90 THR A C 1
ATOM 658 O O . THR A 1 90 ? 6.377 -6.885 -6.282 1.00 94.38 90 THR A O 1
ATOM 661 N N . PRO A 1 91 ? 6.399 -8.018 -4.342 1.00 94.25 91 PRO A N 1
ATOM 662 C CA . PRO A 1 91 ? 7.853 -8.116 -4.286 1.00 94.25 91 PRO A CA 1
ATOM 663 C C . PRO A 1 91 ? 8.370 -8.985 -5.432 1.00 94.25 91 PRO A C 1
ATOM 665 O O . PRO A 1 91 ? 7.862 -10.085 -5.646 1.00 94.25 91 PRO A O 1
ATOM 668 N N . ALA A 1 92 ? 9.384 -8.509 -6.145 1.00 93.88 92 ALA A N 1
ATOM 669 C CA . ALA A 1 92 ? 10.017 -9.247 -7.231 1.00 93.88 92 ALA A CA 1
ATOM 670 C C . ALA A 1 92 ? 11.488 -8.847 -7.327 1.00 93.88 92 ALA A C 1
ATOM 672 O O . ALA A 1 92 ? 11.797 -7.659 -7.341 1.00 93.88 92 ALA A O 1
ATOM 673 N N . ALA A 1 93 ? 12.399 -9.821 -7.389 1.00 89.25 93 ALA A N 1
ATOM 674 C CA . ALA A 1 93 ? 13.841 -9.556 -7.404 1.00 89.25 93 ALA A CA 1
ATOM 675 C C . ALA A 1 93 ? 14.300 -8.756 -8.640 1.00 89.25 93 ALA A C 1
ATOM 677 O O . ALA A 1 93 ? 15.310 -8.060 -8.584 1.00 89.25 93 ALA A O 1
ATOM 678 N N . ASP A 1 94 ? 13.547 -8.842 -9.731 1.00 90.94 94 ASP A N 1
ATOM 679 C CA . ASP A 1 94 ? 13.736 -8.164 -11.015 1.00 90.94 94 ASP A CA 1
ATOM 680 C C . ASP A 1 94 ? 12.709 -7.039 -11.251 1.00 90.94 94 ASP A C 1
ATOM 682 O O . ASP A 1 94 ? 12.535 -6.563 -12.373 1.00 90.94 94 ASP A O 1
ATOM 686 N N . GLY A 1 95 ? 12.017 -6.608 -10.192 1.00 89.19 95 GLY A N 1
ATOM 687 C CA . GLY A 1 95 ? 11.006 -5.562 -10.257 1.00 89.19 95 GLY A CA 1
ATOM 688 C C . GLY A 1 95 ? 11.551 -4.236 -10.801 1.00 89.19 95 GLY A C 1
ATOM 689 O O . GLY A 1 95 ? 12.620 -3.775 -10.409 1.00 89.19 95 GLY A O 1
ATOM 690 N N . ALA A 1 96 ? 10.785 -3.593 -11.687 1.00 90.25 96 ALA A N 1
ATOM 691 C CA . ALA A 1 96 ? 11.155 -2.314 -12.300 1.00 90.25 96 ALA A CA 1
ATOM 692 C C . ALA A 1 96 ? 11.012 -1.112 -11.348 1.00 90.25 96 ALA A C 1
ATOM 694 O O . ALA A 1 96 ? 11.536 -0.031 -11.621 1.00 90.25 96 ALA A O 1
ATOM 695 N N . TYR A 1 97 ? 10.290 -1.289 -10.240 1.00 90.81 97 TYR A N 1
ATOM 696 C CA . TYR A 1 97 ? 10.040 -0.259 -9.239 1.00 90.81 97 TYR A CA 1
ATOM 697 C C . TYR A 1 97 ? 10.687 -0.647 -7.917 1.00 90.81 97 TYR A C 1
ATOM 699 O O . TYR A 1 97 ? 10.953 -1.815 -7.666 1.00 90.81 97 TYR A O 1
ATOM 707 N N . VAL A 1 98 ? 10.919 0.327 -7.041 1.00 92.00 98 VAL A N 1
ATOM 708 C CA . VAL A 1 98 ? 11.483 0.077 -5.711 1.00 92.00 98 VAL A CA 1
ATOM 709 C C . VAL A 1 98 ? 10.654 0.761 -4.638 1.00 92.00 98 VAL A C 1
ATOM 711 O O . VAL A 1 98 ? 10.148 1.869 -4.837 1.00 92.00 98 VAL A O 1
ATOM 714 N N . VAL A 1 99 ? 10.543 0.124 -3.473 1.00 92.31 99 VAL A N 1
ATOM 715 C CA . VAL A 1 99 ? 10.067 0.797 -2.262 1.00 92.31 99 VAL A CA 1
ATOM 716 C C . VAL A 1 99 ? 11.053 1.919 -1.939 1.00 92.31 99 VAL A C 1
ATOM 718 O O . VAL A 1 99 ? 12.237 1.673 -1.718 1.00 92.31 99 VAL A O 1
ATOM 721 N N . GLY A 1 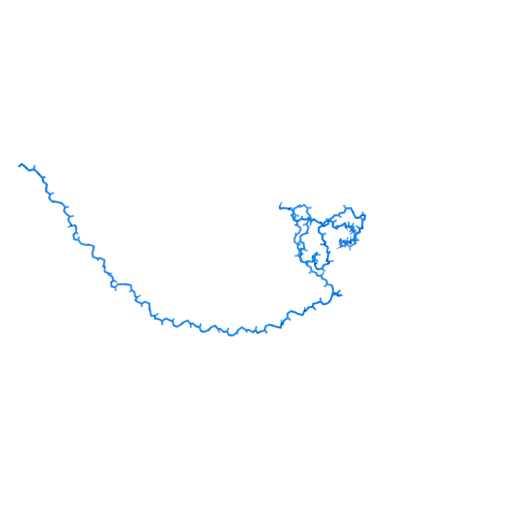100 ? 10.581 3.162 -1.929 1.00 83.62 100 GLY A N 1
ATOM 722 C CA . GLY A 1 100 ? 11.436 4.317 -1.660 1.00 83.62 100 GLY A CA 1
ATOM 723 C C . GLY A 1 100 ? 11.849 4.438 -0.190 1.00 83.62 100 GLY A C 1
ATOM 724 O O . GLY A 1 100 ? 11.112 4.050 0.721 1.00 83.62 100 GLY A O 1
ATOM 725 N N . SER A 1 101 ? 13.015 5.040 0.050 1.00 62.75 101 SER A N 1
ATOM 726 C CA . SER A 1 101 ? 13.295 5.754 1.296 1.00 62.75 101 SER A CA 1
ATOM 727 C C . SER A 1 101 ? 12.537 7.084 1.285 1.00 62.75 101 SER A C 1
ATOM 729 O O . SER A 1 101 ? 12.258 7.647 0.229 1.00 62.75 101 SER A O 1
ATOM 731 N N . ARG A 1 102 ? 12.187 7.591 2.472 1.00 51.59 102 ARG A N 1
ATOM 732 C CA . ARG A 1 102 ? 11.789 8.992 2.636 1.00 51.59 102 ARG A CA 1
ATOM 733 C C . ARG A 1 102 ? 12.999 9.840 2.254 1.00 51.59 102 ARG A C 1
ATOM 735 O O . ARG A 1 102 ? 13.873 10.035 3.091 1.00 51.59 102 ARG A O 1
ATOM 742 N N . GLU A 1 103 ? 13.047 10.297 1.016 1.00 46.66 103 GLU A N 1
ATOM 743 C CA . GLU A 1 103 ? 13.674 11.576 0.726 1.00 46.66 103 GLU A CA 1
ATOM 744 C C . GLU A 1 103 ? 12.552 12.612 0.728 1.00 46.66 103 GLU A C 1
ATOM 746 O O . GLU A 1 103 ? 11.436 12.351 0.275 1.00 46.66 103 GLU A O 1
ATOM 751 N N . GLU A 1 104 ? 12.848 13.673 1.457 1.00 42.19 104 GLU A N 1
ATOM 752 C CA . GLU A 1 104 ? 12.006 14.771 1.917 1.00 42.19 104 GLU A CA 1
ATOM 753 C C . GLU A 1 104 ? 11.425 15.626 0.787 1.00 42.19 104 GLU A C 1
ATOM 755 O O . GLU A 1 104 ? 12.101 15.782 -0.254 1.00 42.19 104 GLU A O 1
#

Secondary structure (DSSP, 8-state):
----------------GGGSPPPP-PPPPPPPPPP-PPPPP---S-SPP-------TTS----HHHHHHTT--TT-EEEEEEETTEEEEEE-TT-SEEPPP---